Protein AF-A0A7C2C6G7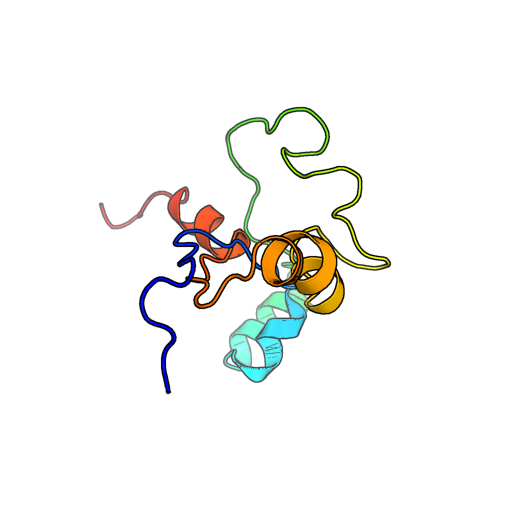-F1 (afdb_monomer)

Radius of gyration: 16.6 Å; Cα contacts (8 Å, |Δi|>4): 102; chains: 1; bounding box: 38×32×44 Å

Solvent-accessible surface area (backbone atoms only — not comparable to full-atom values): 6604 Å² total; per-residue (Å²): 132,84,71,92,83,59,40,68,43,78,76,37,53,43,36,72,65,47,63,68,77,46,46,92,79,46,62,65,70,58,48,52,48,31,68,76,71,62,61,64,70,80,72,77,74,94,61,88,57,59,76,71,68,71,49,65,84,87,46,49,49,94,91,46,42,56,42,37,44,70,69,59,43,34,69,73,51,36,61,81,62,54,48,71,40,72,37,77,49,44,55,72,61,58,50,60,73,72,53,79,57,88,89,109

Nearest PDB structures (foldseek):
  8fum-assembly1_H  TM=8.113E-01  e=2.656E-05  Rhodococcus wratislaviensis NBRC 100605
  8sm9-assembly2_H  TM=8.532E-01  e=1.340E-04  Cytobacillus firmus DS1
  8sm8-assembly2_J  TM=8.246E-01  e=6.761E-04  Afipia carboxidovorans OM5
  8sma-assembly2_J  TM=7.949E-01  e=1.625E-03  Litorilinea aerophila
  6m1w-assembly1_A  TM=7.920E-01  e=2.128E-03  Rhodococcus wratislaviensis

pLDDT: mean 85.74, std 11.92, range [56.0, 97.88]

Secondary structure (DSSP, 8-state):
---TT-EEEEEE----S-GGGGGGGS-HHHHHHHHHHT--SSPPPSSPP-GGGGS-GGG--TTS-TT--HHHHIIIIITTTTEEEEEE--HHHHGGGGS--TT-

Mean predicted aligned error: 6.37 Å

Foldseek 3Di:
DDDVDAAAAAEQAAEAQWPVVCVVVDDPVVVVVCVVVVVTAQDDDPDDQPPPSVDDPVQQDDSGGRRNDPVSCCVPPCPVRVHPHYNYDHPRVVSVVPPPPPVD

Sequence (104 aa):
MLKAGGLVDCDVHPNIKSIKDLYPYLPRRWVDYIEETGFSQIPQNPYPKGANRGVRLDAVPEGGVAGSDLGLMRAQLLDPYDVEFAILNPEHGYRLNFLPNADF

Structure (mmCIF, N/CA/C/O backbone):
data_AF-A0A7C2C6G7-F1
#
_entry.id   AF-A0A7C2C6G7-F1
#
loop_
_atom_site.group_PDB
_atom_site.id
_atom_site.type_symbol
_atom_site.label_atom_id
_atom_site.label_alt_id
_atom_site.label_comp_id
_atom_site.label_asym_id
_atom_site.label_entity_id
_atom_site.label_seq_id
_atom_site.pdbx_PDB_ins_code
_atom_site.Cartn_x
_atom_site.Cartn_y
_atom_site.Cartn_z
_atom_site.occupancy
_atom_site.B_iso_or_equiv
_atom_site.auth_seq_id
_atom_site.auth_comp_id
_atom_site.auth_asym_id
_atom_site.auth_atom_id
_atom_site.pdbx_PDB_model_num
ATOM 1 N N . MET A 1 1 ? -20.588 -14.718 12.549 1.00 57.88 1 MET A N 1
ATOM 2 C CA . MET A 1 1 ? -21.766 -13.826 12.609 1.00 57.88 1 MET A CA 1
ATOM 3 C C . MET A 1 1 ? -21.244 -12.405 12.543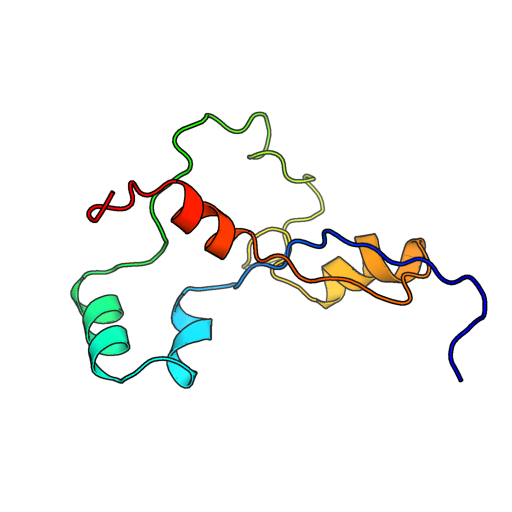 1.00 57.88 1 MET A C 1
ATOM 5 O O . MET A 1 1 ? -20.274 -12.134 13.235 1.00 57.88 1 MET A O 1
ATOM 9 N N . LEU A 1 2 ? -21.826 -11.564 11.689 1.00 59.44 2 LEU A N 1
ATOM 10 C CA . LEU A 1 2 ? -21.503 -10.134 11.614 1.00 59.44 2 LEU A CA 1
ATOM 11 C C . LEU A 1 2 ? -21.893 -9.461 12.934 1.00 59.44 2 LEU A C 1
ATOM 13 O O . LEU A 1 2 ? -22.944 -9.804 13.492 1.00 59.44 2 LEU A O 1
ATOM 17 N N . LYS A 1 3 ? -21.069 -8.542 13.447 1.00 63.97 3 LYS A N 1
ATOM 18 C CA . LYS A 1 3 ? -21.467 -7.716 14.596 1.00 63.97 3 LYS A CA 1
ATOM 19 C C . LYS A 1 3 ? -22.501 -6.707 14.090 1.00 63.97 3 LYS A C 1
ATOM 21 O O . LYS A 1 3 ? -22.315 -6.065 13.063 1.00 63.97 3 LYS A O 1
ATOM 26 N N . ALA A 1 4 ? -23.608 -6.536 14.807 1.00 64.62 4 ALA A N 1
ATOM 27 C CA . ALA A 1 4 ? -24.486 -5.405 14.532 1.00 64.62 4 ALA A CA 1
ATOM 28 C C . ALA A 1 4 ? -23.763 -4.113 14.965 1.00 64.62 4 ALA A C 1
ATOM 30 O O . ALA A 1 4 ? -23.594 -3.893 16.163 1.00 64.62 4 ALA A O 1
ATOM 31 N N . GLY A 1 5 ? -23.329 -3.291 14.000 1.00 71.31 5 GLY A N 1
ATOM 32 C CA . GLY A 1 5 ? -22.751 -1.961 14.242 1.00 71.31 5 GLY A CA 1
ATOM 33 C C . GLY A 1 5 ? -21.219 -1.846 14.239 1.00 71.31 5 GLY A C 1
ATOM 34 O O . GLY A 1 5 ? -20.714 -0.929 14.883 1.00 71.31 5 GLY A O 1
ATOM 35 N N . GLY A 1 6 ? -20.471 -2.732 13.568 1.00 83.62 6 GLY A N 1
ATOM 36 C CA . GLY A 1 6 ? -19.020 -2.551 13.405 1.00 83.62 6 GLY A CA 1
ATOM 37 C C . GLY A 1 6 ? -18.639 -1.462 12.396 1.00 83.62 6 GLY A C 1
ATOM 38 O O . GLY A 1 6 ? -19.434 -1.069 11.537 1.00 83.62 6 GLY A O 1
ATOM 39 N N . LEU A 1 7 ? -17.413 -0.943 12.530 1.00 94.12 7 LEU A N 1
ATOM 40 C CA . LEU A 1 7 ? -16.894 0.137 11.692 1.00 94.12 7 LEU A CA 1
ATOM 41 C C . LEU A 1 7 ? -16.584 -0.377 10.280 1.00 94.12 7 LEU A C 1
ATOM 43 O O . LEU A 1 7 ? -15.850 -1.350 10.105 1.00 94.12 7 LEU A O 1
ATOM 47 N N . VAL A 1 8 ? -17.115 0.324 9.278 1.00 96.06 8 VAL A N 1
ATOM 48 C CA . VAL A 1 8 ? -16.753 0.145 7.870 1.00 96.06 8 VAL A CA 1
ATOM 49 C C . VAL A 1 8 ? -15.898 1.332 7.447 1.00 96.06 8 VAL A C 1
ATOM 51 O O . VAL A 1 8 ? -16.404 2.450 7.353 1.00 96.06 8 VAL A O 1
ATOM 54 N N . ASP A 1 9 ? -14.619 1.089 7.184 1.00 96.62 9 ASP A N 1
ATOM 55 C CA . ASP A 1 9 ? -13.741 2.058 6.540 1.00 96.62 9 ASP A CA 1
ATOM 56 C C . ASP A 1 9 ? -13.890 1.920 5.019 1.00 96.62 9 ASP A C 1
ATOM 58 O O . ASP A 1 9 ? -13.559 0.890 4.425 1.00 96.62 9 ASP A O 1
ATOM 62 N N . CYS A 1 10 ? -14.465 2.940 4.386 1.00 96.44 10 CYS A N 1
ATOM 63 C CA . CYS A 1 10 ? -14.751 2.928 2.957 1.00 96.44 10 CYS A CA 1
ATOM 64 C C . CYS A 1 10 ? -13.565 3.359 2.083 1.00 96.44 10 CYS A C 1
ATOM 66 O O . CYS A 1 10 ? -13.697 3.321 0.857 1.00 96.44 10 CYS A O 1
ATOM 68 N N . ASP A 1 11 ? -12.438 3.765 2.680 1.00 94.06 11 ASP A N 1
ATOM 69 C CA . ASP A 1 11 ? -11.313 4.319 1.933 1.00 94.06 11 ASP A CA 1
ATOM 70 C C . ASP A 1 11 ? -9.945 3.972 2.537 1.00 94.06 11 ASP A C 1
ATOM 72 O O . ASP A 1 11 ? -9.201 4.822 3.028 1.00 94.06 11 ASP A O 1
ATOM 76 N N . VAL A 1 12 ? -9.581 2.692 2.455 1.00 94.75 12 VAL A N 1
ATOM 77 C CA . VAL A 1 12 ? -8.268 2.208 2.890 1.00 94.75 12 VAL A CA 1
ATOM 78 C C . VAL A 1 12 ? -7.329 2.104 1.697 1.00 94.75 12 VAL A C 1
ATOM 80 O O . VAL A 1 12 ? -7.634 1.427 0.719 1.00 94.75 12 VAL A O 1
ATOM 83 N N . HIS A 1 13 ? -6.147 2.715 1.799 1.00 92.00 13 HIS A N 1
ATOM 84 C CA . HIS A 1 13 ? -5.169 2.802 0.707 1.00 92.00 13 HIS A CA 1
ATOM 85 C C . HIS A 1 13 ? -3.988 1.835 0.895 1.00 92.00 13 HIS A C 1
ATOM 87 O O . HIS A 1 13 ? -2.956 2.227 1.453 1.00 92.00 13 HIS A O 1
ATOM 93 N N . PRO A 1 14 ? -4.078 0.569 0.441 1.00 92.31 14 PRO A N 1
ATOM 94 C CA . PRO A 1 14 ? -2.919 -0.310 0.385 1.00 92.31 14 PRO A CA 1
ATOM 95 C C . PRO A 1 14 ? -1.995 0.071 -0.776 1.00 92.31 14 PRO A C 1
ATOM 97 O O . PRO A 1 14 ? -2.433 0.531 -1.834 1.00 92.31 14 PRO A O 1
ATOM 100 N N . ASN A 1 15 ? -0.703 -0.194 -0.601 1.00 89.94 15 ASN A N 1
ATOM 101 C CA . ASN A 1 15 ? 0.306 -0.062 -1.647 1.00 89.94 15 ASN A CA 1
ATOM 102 C C . ASN A 1 15 ? 1.014 -1.397 -1.890 1.00 89.94 15 ASN A C 1
ATOM 104 O O . ASN A 1 15 ? 1.126 -2.231 -0.996 1.00 89.94 15 ASN A O 1
ATOM 108 N N . ILE A 1 16 ? 1.518 -1.597 -3.105 1.00 88.81 16 ILE A N 1
ATOM 109 C CA . ILE A 1 16 ? 2.461 -2.685 -3.389 1.00 88.81 16 ILE A CA 1
ATOM 110 C C . ILE A 1 16 ? 3.854 -2.269 -2.908 1.00 88.81 16 ILE A C 1
ATOM 112 O O . ILE A 1 16 ? 4.189 -1.082 -2.926 1.00 88.81 16 ILE A O 1
ATOM 116 N N . LYS A 1 17 ? 4.677 -3.226 -2.472 1.00 87.88 17 LYS A N 1
ATOM 117 C CA . LYS A 1 17 ? 6.065 -2.944 -2.069 1.00 87.88 17 LYS A CA 1
ATOM 118 C C . LYS A 1 17 ? 6.919 -2.650 -3.301 1.00 87.88 17 LYS A C 1
ATOM 120 O O . LYS A 1 17 ? 7.806 -1.801 -3.257 1.00 87.88 17 LYS A O 1
ATOM 125 N N . SER A 1 18 ? 6.632 -3.334 -4.407 1.00 88.19 18 SER A N 1
ATOM 126 C CA . SER A 1 18 ? 7.322 -3.177 -5.685 1.00 88.19 18 SER A CA 1
ATOM 127 C C . SER A 1 18 ? 6.396 -3.485 -6.858 1.00 88.19 18 SER A C 1
ATOM 129 O O . SER A 1 18 ? 5.501 -4.316 -6.741 1.00 88.19 18 SER A O 1
ATOM 131 N N . ILE A 1 19 ? 6.667 -2.907 -8.036 1.00 88.06 19 ILE A N 1
ATOM 132 C CA . ILE A 1 19 ? 5.985 -3.293 -9.285 1.00 88.06 19 ILE A CA 1
ATOM 133 C C . ILE A 1 19 ? 6.113 -4.801 -9.570 1.00 88.06 19 ILE A C 1
ATOM 135 O O . ILE A 1 19 ? 5.243 -5.395 -10.203 1.00 88.06 19 ILE A O 1
ATOM 139 N N . LYS A 1 20 ? 7.173 -5.437 -9.051 1.00 90.88 20 LYS A N 1
ATOM 140 C CA . LYS A 1 20 ? 7.415 -6.879 -9.174 1.00 90.88 20 LYS A CA 1
ATOM 141 C C . LYS A 1 20 ? 6.381 -7.736 -8.446 1.00 90.88 20 LYS A C 1
ATOM 143 O O . LYS A 1 20 ? 6.162 -8.871 -8.856 1.00 90.88 20 LYS A O 1
ATOM 148 N N . ASP A 1 21 ? 5.690 -7.190 -7.443 1.00 90.56 21 ASP A N 1
ATOM 149 C CA . ASP A 1 21 ? 4.597 -7.887 -6.751 1.00 90.56 21 ASP A CA 1
ATOM 150 C C . ASP A 1 21 ? 3.439 -8.216 -7.711 1.00 90.56 21 ASP A C 1
ATOM 152 O O . ASP A 1 21 ? 2.642 -9.116 -7.449 1.00 90.56 21 ASP A O 1
ATOM 156 N N . LEU A 1 22 ? 3.362 -7.519 -8.853 1.00 91.06 22 LEU A N 1
ATOM 157 C CA . LEU A 1 22 ? 2.362 -7.756 -9.890 1.00 91.06 22 LEU A CA 1
ATOM 158 C C . LEU A 1 22 ? 2.770 -8.830 -10.907 1.00 91.06 22 LEU A C 1
ATOM 160 O O . LEU A 1 22 ? 1.909 -9.289 -11.653 1.00 91.06 22 LEU A O 1
ATOM 164 N N . TYR A 1 23 ? 4.037 -9.259 -10.955 1.00 95.19 23 TYR A N 1
ATOM 165 C CA . TYR A 1 23 ? 4.526 -10.206 -11.972 1.00 95.19 23 TYR A CA 1
ATOM 166 C C . TYR A 1 23 ? 3.693 -11.492 -12.086 1.00 95.19 23 TYR A C 1
ATOM 168 O O . TYR A 1 23 ? 3.403 -11.883 -13.216 1.00 95.19 23 TYR A O 1
ATOM 176 N N . PRO A 1 24 ? 3.241 -12.129 -10.985 1.00 97.19 24 PRO A N 1
ATOM 177 C CA . PRO A 1 24 ? 2.412 -13.334 -11.076 1.00 97.19 24 PRO A CA 1
ATOM 178 C C . PRO A 1 24 ? 1.054 -13.120 -11.760 1.00 97.19 24 PRO A C 1
ATOM 180 O O . PRO A 1 24 ? 0.427 -14.085 -12.188 1.00 97.19 24 PRO A O 1
ATOM 183 N N . TYR A 1 25 ? 0.594 -11.870 -11.854 1.00 95.50 25 TYR A N 1
ATOM 184 C CA . TYR A 1 25 ? -0.715 -11.491 -12.392 1.00 95.50 25 TYR A CA 1
ATOM 185 C C . TYR A 1 25 ? -0.625 -10.829 -13.772 1.00 95.50 25 TYR A C 1
ATOM 187 O O . TYR A 1 25 ? -1.652 -10.491 -14.363 1.00 95.50 25 TYR A O 1
ATOM 195 N N . LEU A 1 26 ? 0.587 -10.625 -14.293 1.00 94.31 26 LEU A N 1
ATOM 196 C CA . LEU A 1 26 ? 0.815 -9.969 -15.573 1.00 94.31 26 LEU A CA 1
ATOM 197 C C . LEU A 1 26 ? 1.142 -10.992 -16.670 1.00 94.31 26 LEU A C 1
ATOM 199 O O . LEU A 1 26 ? 1.949 -11.899 -16.462 1.00 94.31 26 LEU A O 1
ATOM 203 N N . PRO A 1 27 ? 0.587 -10.824 -17.885 1.00 97.88 27 PRO A N 1
ATOM 204 C CA . PRO A 1 27 ? 1.091 -11.509 -19.067 1.00 97.88 27 PRO A CA 1
ATOM 205 C C . PRO A 1 27 ? 2.599 -11.303 -19.233 1.00 97.88 27 PRO A C 1
ATOM 207 O O . PRO A 1 27 ? 3.104 -10.198 -19.028 1.00 97.88 27 PRO A O 1
ATOM 210 N N . ARG A 1 28 ? 3.302 -12.345 -19.692 1.00 97.69 28 ARG A N 1
ATOM 211 C CA . ARG A 1 28 ? 4.769 -12.352 -19.794 1.00 97.69 28 ARG A CA 1
ATOM 212 C C . ARG A 1 28 ? 5.343 -11.130 -20.519 1.00 97.69 28 ARG A C 1
ATOM 214 O O . ARG A 1 28 ? 6.270 -10.520 -20.007 1.00 97.69 28 ARG A O 1
ATOM 221 N N . ARG A 1 29 ? 4.714 -10.704 -21.623 1.00 97.69 29 ARG A N 1
ATOM 222 C CA . ARG A 1 29 ? 5.131 -9.512 -22.388 1.00 97.69 29 ARG A CA 1
ATOM 223 C C . ARG A 1 29 ? 5.280 -8.256 -21.517 1.00 97.69 29 ARG A C 1
ATOM 225 O O . ARG A 1 29 ? 6.119 -7.412 -21.798 1.00 97.69 29 ARG A O 1
ATOM 232 N N . TRP A 1 30 ? 4.416 -8.088 -20.514 1.00 95.50 30 TRP A N 1
ATOM 233 C CA . TRP A 1 30 ? 4.429 -6.908 -19.651 1.00 95.50 30 TRP A CA 1
ATOM 234 C C . TRP A 1 30 ? 5.501 -7.009 -18.575 1.00 95.50 30 TRP A C 1
ATOM 236 O O . TRP A 1 30 ? 6.074 -5.990 -18.207 1.00 95.50 30 TRP A O 1
ATOM 246 N N . VAL A 1 31 ? 5.800 -8.224 -18.111 1.00 96.38 31 VAL A N 1
ATOM 247 C CA . VAL A 1 31 ? 6.963 -8.475 -17.254 1.00 96.38 31 VAL A CA 1
ATOM 248 C C . VAL A 1 31 ? 8.244 -8.128 -18.011 1.00 96.38 31 VAL A C 1
ATOM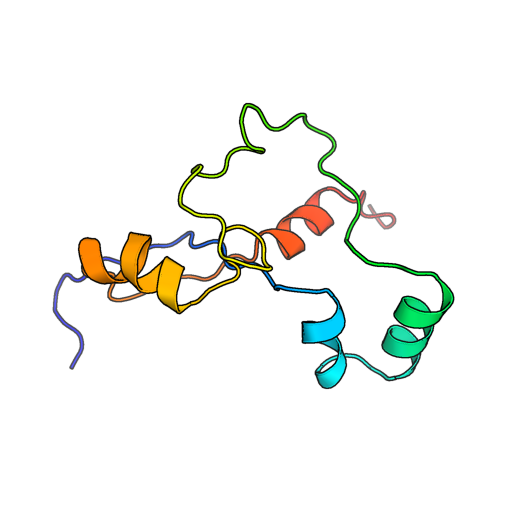 250 O O . VAL A 1 31 ? 9.019 -7.320 -17.512 1.00 96.38 31 VAL A O 1
ATOM 253 N N . ASP A 1 32 ? 8.408 -8.638 -19.237 1.00 97.38 32 ASP A N 1
ATOM 254 C CA . ASP A 1 32 ? 9.584 -8.350 -20.071 1.00 97.38 32 ASP A CA 1
ATOM 255 C C . ASP A 1 32 ? 9.712 -6.835 -20.332 1.00 97.38 32 ASP A C 1
ATOM 257 O O . ASP A 1 32 ? 10.768 -6.254 -20.103 1.00 97.38 32 ASP A O 1
ATOM 261 N N . TYR A 1 33 ? 8.611 -6.151 -20.676 1.00 95.38 33 TYR A N 1
ATOM 262 C CA . TYR A 1 33 ? 8.594 -4.689 -20.822 1.00 95.38 33 TYR A CA 1
ATOM 263 C C . TYR A 1 33 ? 9.076 -3.962 -19.558 1.00 95.38 33 TYR A C 1
ATOM 265 O O . TYR A 1 33 ? 9.874 -3.027 -19.644 1.00 95.38 33 TYR A O 1
ATOM 273 N N . ILE A 1 34 ? 8.596 -4.363 -18.377 1.00 94.00 34 ILE A N 1
ATOM 274 C CA . ILE A 1 34 ? 9.012 -3.766 -17.102 1.00 94.00 34 ILE A CA 1
ATOM 275 C C . ILE A 1 34 ? 10.518 -3.952 -16.875 1.00 94.00 34 ILE A C 1
ATOM 277 O O . ILE A 1 34 ? 11.192 -3.006 -16.464 1.00 94.00 34 ILE A O 1
ATOM 281 N N . GLU A 1 35 ? 11.042 -5.151 -17.134 1.00 95.38 35 GLU A N 1
ATOM 282 C CA . GLU A 1 35 ? 12.458 -5.479 -16.938 1.00 95.38 35 GLU A CA 1
ATOM 283 C C . GLU A 1 35 ? 13.369 -4.744 -17.930 1.00 95.38 35 GLU A C 1
ATOM 285 O O . GLU A 1 35 ? 14.388 -4.187 -17.523 1.00 95.38 35 GLU A O 1
ATOM 290 N N . GLU A 1 36 ? 12.986 -4.684 -19.205 1.00 96.69 36 GLU A N 1
ATOM 291 C CA . GLU A 1 36 ? 13.781 -4.076 -20.278 1.00 96.69 36 GLU A CA 1
ATOM 292 C C . GLU A 1 36 ? 13.780 -2.545 -20.228 1.00 96.69 36 GLU A C 1
ATOM 294 O O . GLU A 1 36 ? 14.802 -1.908 -20.484 1.00 96.69 36 GLU A O 1
ATOM 299 N N . THR A 1 37 ? 12.639 -1.934 -19.893 1.00 93.94 37 THR A N 1
ATOM 300 C CA . THR A 1 37 ? 12.505 -0.466 -19.866 1.00 93.94 37 THR A CA 1
ATOM 301 C C . THR A 1 37 ? 12.885 0.154 -18.525 1.00 93.94 37 THR A C 1
ATOM 303 O O . THR A 1 37 ? 13.055 1.370 -18.435 1.00 93.94 37 THR A O 1
ATOM 306 N N . GLY A 1 38 ? 12.985 -0.654 -17.464 1.00 88.12 38 GLY A N 1
ATOM 307 C CA . GLY A 1 38 ? 13.151 -0.162 -16.097 1.00 88.12 38 GLY A CA 1
ATOM 308 C C . GLY A 1 38 ? 11.904 0.535 -15.539 1.00 88.12 38 GLY A C 1
ATOM 309 O O . GLY A 1 38 ? 12.006 1.299 -14.573 1.00 88.12 38 GLY A O 1
ATOM 310 N N . PHE A 1 39 ? 10.724 0.301 -16.128 1.00 86.19 39 PHE A N 1
ATOM 311 C CA . PHE A 1 39 ? 9.461 0.855 -15.642 1.00 86.19 39 PHE A CA 1
ATOM 312 C C . PHE A 1 39 ? 9.185 0.388 -14.205 1.00 86.19 39 PHE A C 1
ATOM 314 O O . PHE A 1 39 ? 8.798 -0.748 -13.962 1.00 86.19 39 PHE A O 1
ATOM 321 N N . SER A 1 40 ? 9.374 1.269 -13.226 1.00 78.75 40 SER A N 1
ATOM 322 C CA . SER A 1 40 ? 9.295 0.908 -11.802 1.00 78.75 40 SER A CA 1
ATOM 323 C C . SER A 1 40 ? 8.069 1.465 -11.081 1.00 78.75 40 SER A C 1
ATOM 325 O O . SER A 1 40 ? 7.740 1.009 -9.987 1.00 78.75 40 SER A O 1
ATOM 327 N N . GLN A 1 41 ? 7.378 2.439 -11.674 1.00 74.38 41 GLN A N 1
ATOM 328 C CA . GLN A 1 41 ? 6.181 3.048 -11.1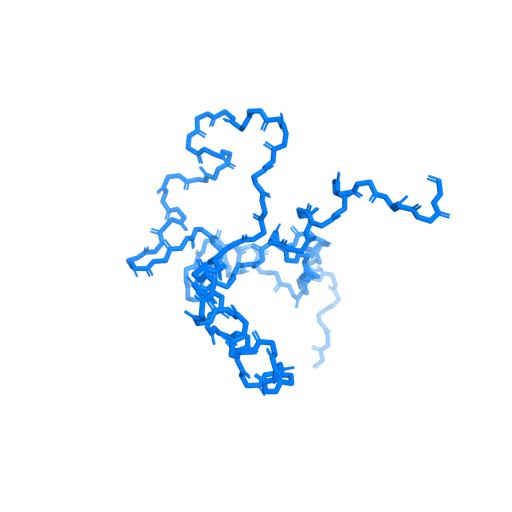00 1.00 74.38 41 GLN A CA 1
ATOM 329 C C . GLN A 1 41 ? 5.352 3.776 -12.159 1.00 74.38 41 GLN A C 1
ATOM 331 O O . GLN A 1 41 ? 5.889 4.312 -13.128 1.00 74.38 41 GLN A O 1
ATOM 336 N N . ILE A 1 42 ? 4.046 3.882 -11.907 1.00 69.50 42 ILE A N 1
ATOM 337 C CA . ILE A 1 42 ? 3.165 4.801 -12.635 1.00 69.50 42 ILE A CA 1
ATOM 338 C C . ILE A 1 42 ? 3.647 6.249 -12.376 1.00 69.50 42 ILE A C 1
ATOM 340 O O . ILE A 1 42 ? 3.963 6.566 -11.216 1.00 69.50 42 ILE A O 1
ATOM 344 N N . PRO A 1 43 ? 3.732 7.111 -13.415 1.00 65.69 43 PRO A N 1
ATOM 345 C CA . PRO A 1 43 ? 4.237 8.481 -13.311 1.00 65.69 43 PRO A CA 1
ATOM 346 C C . PRO A 1 43 ? 3.617 9.303 -12.169 1.00 65.69 43 PRO A C 1
ATOM 348 O O . PRO A 1 43 ? 2.502 9.050 -11.715 1.00 65.69 43 PRO A O 1
ATOM 351 N N . GLN A 1 44 ? 4.397 10.262 -11.661 1.00 65.62 44 GLN A N 1
ATOM 352 C CA . GLN A 1 44 ? 4.110 11.000 -10.426 1.00 65.62 44 GLN A CA 1
ATOM 353 C C . GLN A 1 44 ? 2.863 11.892 -10.521 1.00 65.62 44 GLN A C 1
ATOM 355 O O . GLN A 1 44 ? 2.511 12.39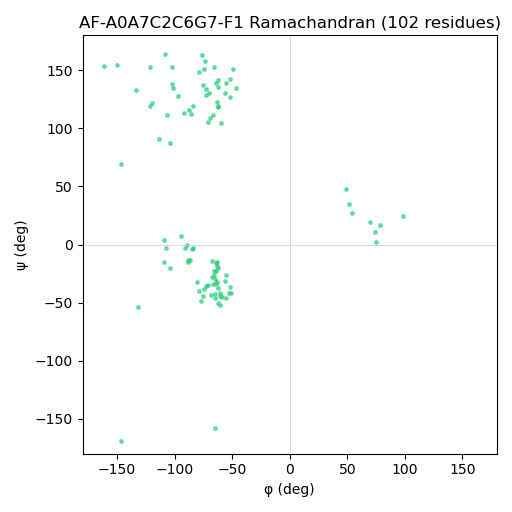0 -11.586 1.00 65.62 44 GLN A O 1
ATOM 360 N N . ASN A 1 45 ? 2.249 12.119 -9.355 1.00 66.69 45 ASN A N 1
ATOM 361 C CA . ASN A 1 45 ? 1.132 13.040 -9.153 1.00 66.69 45 ASN A CA 1
ATOM 362 C C . ASN A 1 45 ? 1.476 14.435 -9.721 1.00 66.69 45 ASN A C 1
ATOM 364 O O . ASN A 1 45 ? 2.507 14.985 -9.321 1.00 66.69 45 ASN A O 1
ATOM 368 N N . PRO A 1 46 ? 0.640 15.024 -10.601 1.00 70.19 46 PRO A N 1
ATOM 369 C CA . PRO A 1 46 ? 0.870 16.373 -11.123 1.00 70.19 46 PRO A CA 1
ATOM 370 C C . PRO A 1 46 ? 0.802 17.452 -10.032 1.00 70.19 46 PRO A C 1
ATOM 372 O O . PRO A 1 46 ? 1.283 18.565 -10.240 1.00 70.19 46 PRO A O 1
ATOM 375 N N . TYR A 1 47 ? 0.240 17.130 -8.863 1.00 73.06 47 TYR A N 1
ATOM 376 C CA . TYR A 1 47 ? 0.144 18.040 -7.731 1.00 73.06 47 TYR A CA 1
ATOM 377 C C . TYR A 1 47 ? 1.213 17.750 -6.670 1.00 73.06 47 TYR A C 1
ATOM 379 O O . TYR A 1 47 ? 1.396 16.591 -6.270 1.00 73.06 47 TYR A O 1
ATOM 387 N N . PRO A 1 48 ? 1.894 18.787 -6.149 1.00 73.00 48 PRO A N 1
ATOM 388 C CA . PRO A 1 48 ? 2.827 18.615 -5.050 1.00 73.00 48 PRO A CA 1
ATOM 389 C C . PRO A 1 48 ? 2.073 18.101 -3.821 1.00 73.00 48 PRO A C 1
ATOM 391 O O . PRO A 1 48 ? 1.189 18.770 -3.287 1.00 73.00 48 PRO A O 1
ATOM 394 N N . LYS A 1 49 ? 2.431 16.903 -3.350 1.00 73.69 49 LYS A N 1
ATOM 395 C CA . LYS A 1 49 ? 2.026 16.460 -2.013 1.00 73.69 49 LYS A CA 1
ATOM 396 C C . LYS A 1 49 ? 2.897 17.203 -0.992 1.00 73.69 49 LYS A C 1
ATOM 398 O O . LYS A 1 49 ? 4.097 17.354 -1.214 1.00 73.69 49 LYS A O 1
ATOM 403 N N . GLY A 1 50 ? 2.287 17.678 0.096 1.00 75.00 50 GLY A N 1
ATOM 404 C CA . GLY A 1 50 ? 2.971 18.400 1.175 1.00 75.00 50 GLY A CA 1
ATOM 405 C C . GLY A 1 50 ? 3.984 17.540 1.946 1.00 75.00 50 GLY A C 1
ATOM 406 O O . GLY A 1 50 ? 4.475 16.524 1.447 1.00 75.00 50 GLY A O 1
ATOM 407 N N . ALA A 1 51 ? 4.301 17.941 3.181 1.00 78.12 51 ALA A N 1
ATOM 408 C CA . ALA A 1 51 ? 5.274 17.246 4.026 1.00 78.12 51 ALA A CA 1
ATOM 409 C C . ALA A 1 51 ? 5.058 15.718 4.033 1.00 78.12 51 ALA A C 1
ATOM 411 O O . ALA A 1 51 ? 3.930 15.230 4.106 1.00 78.12 51 ALA A O 1
ATOM 412 N N . ASN A 1 52 ? 6.159 14.975 3.896 1.00 75.88 52 ASN A N 1
ATOM 413 C CA . ASN A 1 52 ? 6.182 13.514 3.819 1.00 75.88 52 ASN A CA 1
ATOM 414 C C . ASN A 1 52 ? 5.230 12.904 2.769 1.00 75.88 52 ASN A C 1
ATOM 416 O O . ASN A 1 52 ? 4.632 11.861 2.998 1.00 75.88 52 ASN A O 1
ATOM 420 N N . ARG A 1 53 ? 5.034 13.563 1.616 1.00 77.56 53 ARG A N 1
ATOM 421 C CA . ARG A 1 53 ? 4.133 13.093 0.544 1.00 77.56 53 ARG A CA 1
ATOM 422 C C . ARG A 1 53 ? 2.698 12.817 1.028 1.00 77.56 53 ARG A C 1
ATOM 424 O O . ARG A 1 53 ? 2.000 12.005 0.426 1.00 77.56 53 ARG A O 1
ATOM 431 N N . GLY A 1 54 ? 2.259 13.500 2.086 1.00 82.50 54 GLY A N 1
ATOM 432 C CA . GLY A 1 54 ? 0.928 13.327 2.670 1.00 82.50 54 GLY A CA 1
ATOM 433 C C . GLY A 1 54 ? 0.735 12.035 3.468 1.00 82.50 54 GLY A C 1
ATOM 434 O O . GLY A 1 54 ? -0.401 11.729 3.813 1.00 82.50 54 GLY A O 1
ATOM 435 N N . VAL A 1 55 ? 1.799 11.279 3.767 1.00 88.31 55 VAL A N 1
ATOM 436 C CA . VAL A 1 55 ? 1.711 10.080 4.616 1.00 88.31 55 VAL A CA 1
ATOM 437 C C . VAL A 1 55 ? 2.215 10.364 6.031 1.00 88.31 55 VAL A C 1
ATOM 439 O O . VAL A 1 55 ? 3.053 11.243 6.251 1.00 88.31 55 VAL A O 1
ATOM 442 N N . ARG A 1 56 ? 1.712 9.614 7.016 1.00 90.62 56 ARG A N 1
ATOM 443 C CA . ARG A 1 56 ? 2.221 9.664 8.394 1.00 90.62 56 ARG A CA 1
ATOM 444 C C . ARG A 1 56 ? 3.691 9.223 8.440 1.00 90.62 56 ARG A C 1
ATOM 446 O O . ARG A 1 56 ? 4.078 8.296 7.732 1.00 90.62 56 ARG A O 1
ATOM 453 N N . LEU A 1 57 ? 4.509 9.881 9.268 1.00 91.38 57 LEU A N 1
ATOM 454 C CA . LEU A 1 57 ? 5.948 9.584 9.395 1.00 91.38 57 LEU A CA 1
ATOM 455 C C . LEU A 1 57 ? 6.216 8.158 9.893 1.00 91.38 57 LEU A C 1
ATOM 457 O O . LEU A 1 57 ? 7.151 7.512 9.433 1.00 91.38 57 LEU A O 1
ATOM 461 N N . ASP A 1 58 ? 5.380 7.669 10.806 1.00 94.44 58 ASP A N 1
ATOM 462 C CA . ASP A 1 58 ? 5.474 6.339 11.407 1.00 94.44 58 ASP A CA 1
ATOM 463 C C . ASP A 1 58 ? 4.819 5.239 10.560 1.00 94.44 58 ASP A C 1
ATOM 465 O O . ASP A 1 58 ? 4.870 4.070 10.931 1.00 94.44 58 ASP A O 1
ATOM 469 N N . ALA A 1 59 ? 4.201 5.587 9.429 1.00 93.88 59 ALA A N 1
ATOM 470 C CA . ALA A 1 59 ? 3.506 4.631 8.571 1.00 93.88 59 ALA A CA 1
ATOM 471 C C . ALA A 1 59 ? 4.407 3.993 7.503 1.00 93.88 59 ALA A C 1
ATOM 473 O O . ALA A 1 59 ? 3.922 3.190 6.711 1.00 93.88 59 ALA A O 1
ATOM 474 N N . VAL A 1 60 ? 5.696 4.346 7.444 1.00 92.88 60 VAL A N 1
ATOM 475 C CA . VAL A 1 60 ? 6.646 3.792 6.468 1.00 92.88 60 VAL A CA 1
ATOM 476 C C . VAL A 1 60 ? 7.346 2.561 7.069 1.00 92.88 60 VAL A C 1
ATOM 478 O O . VAL A 1 60 ? 8.102 2.719 8.027 1.00 92.88 60 VAL A O 1
ATOM 481 N N . PRO A 1 61 ? 7.118 1.343 6.539 1.00 93.62 61 PRO A N 1
ATOM 482 C CA . PRO A 1 61 ? 7.766 0.129 7.027 1.00 93.62 61 PRO A CA 1
ATOM 483 C C . PRO A 1 61 ? 9.225 0.032 6.559 1.00 93.62 61 PRO A C 1
ATOM 485 O O . PRO A 1 61 ? 9.631 0.662 5.579 1.00 93.62 61 PRO A O 1
ATOM 488 N N . GLU A 1 62 ? 10.007 -0.826 7.214 1.00 90.62 62 GLU A N 1
ATOM 489 C CA . GLU A 1 62 ? 11.356 -1.162 6.757 1.00 90.62 62 GLU A CA 1
ATOM 490 C C . GLU A 1 62 ? 11.295 -1.836 5.372 1.00 90.62 62 GLU A C 1
ATOM 492 O O . GLU A 1 62 ? 10.658 -2.874 5.191 1.00 90.62 62 GLU A O 1
ATOM 497 N N . GLY A 1 63 ? 11.927 -1.219 4.369 1.00 86.62 63 GLY A N 1
ATOM 498 C CA . GLY A 1 63 ? 12.003 -1.766 3.009 1.00 86.62 63 GLY A CA 1
ATOM 499 C C . GLY A 1 63 ? 10.746 -1.591 2.145 1.00 86.62 63 GLY A C 1
ATOM 500 O O . GLY A 1 63 ? 10.623 -2.272 1.128 1.00 86.62 63 GLY A O 1
ATOM 501 N N . GLY A 1 64 ? 9.821 -0.697 2.509 1.00 89.50 64 GLY A N 1
ATOM 502 C CA . GLY A 1 64 ? 8.612 -0.439 1.723 1.00 89.50 64 GLY A CA 1
ATOM 503 C C . GLY A 1 64 ? 8.135 1.011 1.768 1.00 89.50 64 GLY A C 1
ATOM 504 O O . GL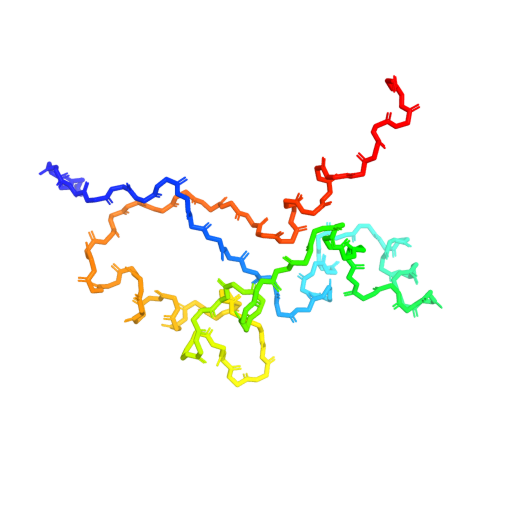Y A 1 64 ? 8.822 1.914 2.240 1.00 89.50 64 GLY A O 1
ATOM 505 N N . VAL A 1 65 ? 6.927 1.233 1.256 1.00 89.69 65 VAL A N 1
ATOM 506 C CA . VAL A 1 65 ? 6.221 2.523 1.313 1.00 89.69 65 VAL A CA 1
ATOM 507 C C . VAL A 1 65 ? 5.048 2.449 2.289 1.00 89.69 65 VAL A C 1
ATOM 509 O O . VAL A 1 65 ? 4.611 1.358 2.665 1.00 89.69 65 VAL A O 1
ATOM 512 N N . ALA A 1 66 ? 4.510 3.595 2.707 1.00 91.94 66 ALA A N 1
ATOM 513 C CA . ALA A 1 66 ? 3.331 3.600 3.569 1.00 91.94 66 ALA A CA 1
ATOM 514 C C . ALA A 1 66 ? 2.171 2.810 2.946 1.00 91.94 66 ALA A C 1
ATOM 516 O O . ALA A 1 66 ? 1.959 2.866 1.736 1.00 91.94 66 ALA A O 1
ATOM 517 N N . GLY A 1 67 ? 1.455 2.033 3.759 1.00 92.69 67 GLY A N 1
ATOM 518 C CA . GLY A 1 67 ? 0.372 1.159 3.292 1.00 92.69 67 GLY A CA 1
ATOM 519 C C . GLY A 1 67 ? 0.824 -0.121 2.574 1.00 92.69 67 GLY A C 1
ATOM 520 O O . GLY A 1 67 ? -0.032 -0.882 2.135 1.00 92.69 67 GLY A O 1
ATOM 521 N N . SER A 1 68 ? 2.133 -0.387 2.455 1.00 93.69 68 SER A N 1
ATOM 522 C CA . SER A 1 68 ? 2.649 -1.614 1.815 1.00 93.69 68 SER A CA 1
ATOM 523 C C . SER A 1 68 ? 2.886 -2.795 2.757 1.00 93.69 68 SER A C 1
ATOM 525 O O . SER A 1 68 ? 3.253 -3.881 2.309 1.00 93.69 68 SER A O 1
ATOM 527 N N . ASP A 1 69 ? 2.667 -2.613 4.060 1.00 94.88 69 ASP A N 1
ATOM 528 C CA . ASP A 1 69 ? 2.807 -3.669 5.057 1.00 94.88 69 ASP A CA 1
ATOM 529 C C . ASP A 1 69 ? 1.497 -3.904 5.817 1.00 94.88 69 ASP A C 1
ATOM 531 O O . ASP A 1 69 ? 0.973 -3.008 6.482 1.00 94.88 69 ASP A O 1
ATOM 535 N N . LEU A 1 70 ? 0.966 -5.126 5.716 1.00 94.62 70 LEU A N 1
ATOM 536 C CA . LEU A 1 70 ? -0.293 -5.507 6.358 1.00 94.62 70 LEU A CA 1
ATOM 537 C C . LEU A 1 70 ? -0.187 -5.515 7.887 1.00 94.62 70 LEU A C 1
ATOM 539 O O . LEU A 1 70 ? -1.165 -5.207 8.563 1.00 94.62 70 LEU A O 1
ATOM 543 N N . GLY A 1 71 ? 0.975 -5.873 8.439 1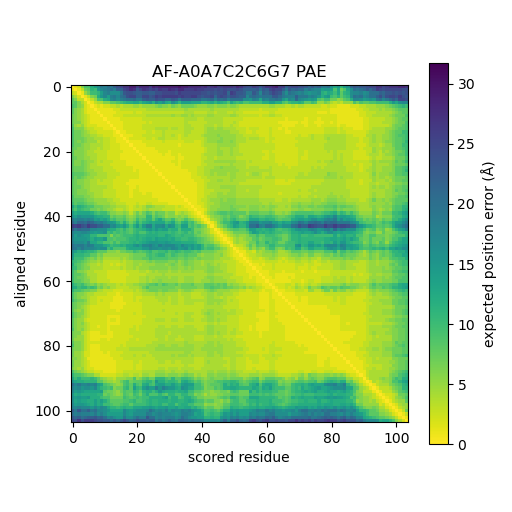.00 96.12 71 GLY A N 1
ATOM 544 C CA . GLY A 1 71 ? 1.192 -5.869 9.884 1.00 96.12 71 GLY A CA 1
ATOM 545 C C . GLY A 1 71 ? 1.111 -4.452 10.440 1.00 96.12 71 GLY A C 1
ATOM 546 O O . GLY A 1 71 ? 0.387 -4.205 11.402 1.00 96.12 71 GLY A O 1
ATOM 547 N N . LEU A 1 72 ? 1.775 -3.507 9.773 1.00 96.75 72 LEU A N 1
ATOM 548 C CA . LEU A 1 72 ? 1.725 -2.097 10.147 1.00 96.75 72 LEU A CA 1
ATOM 549 C C . LEU A 1 72 ? 0.320 -1.504 9.969 1.00 96.75 72 LEU A C 1
ATOM 551 O O . LEU A 1 72 ? -0.163 -0.806 10.857 1.00 96.75 72 LEU A O 1
ATOM 555 N N . MET A 1 73 ? -0.369 -1.831 8.870 1.00 95.94 73 MET A N 1
ATOM 556 C CA . MET A 1 73 ? -1.754 -1.404 8.641 1.00 95.94 73 MET A CA 1
ATOM 557 C C . MET A 1 73 ? -2.705 -1.937 9.721 1.00 95.94 73 MET A C 1
ATOM 559 O O . MET A 1 73 ? -3.546 -1.190 10.214 1.00 95.94 73 MET A O 1
ATOM 563 N N . ARG A 1 74 ? -2.553 -3.196 10.145 1.00 96.94 74 ARG A N 1
ATOM 564 C CA . ARG A 1 74 ? -3.321 -3.741 11.273 1.00 96.94 74 ARG A CA 1
ATOM 565 C C . ARG A 1 74 ? -3.061 -2.963 12.555 1.00 96.94 74 ARG A C 1
ATOM 567 O O . ARG A 1 74 ? -4.001 -2.435 13.137 1.00 96.94 74 ARG A O 1
ATOM 574 N N . ALA A 1 75 ? -1.790 -2.793 12.911 1.00 97.75 75 ALA A N 1
ATOM 575 C CA . ALA A 1 75 ? -1.388 -2.128 14.146 1.00 97.75 75 ALA A CA 1
ATOM 576 C C . ALA A 1 75 ? -1.761 -0.634 14.204 1.00 97.75 75 ALA A C 1
ATOM 578 O O . ALA A 1 75 ? -1.968 -0.104 15.292 1.00 97.75 75 ALA A O 1
ATOM 579 N N . GLN A 1 76 ? -1.817 0.060 13.062 1.00 96.75 76 GLN A N 1
ATOM 580 C CA . GLN A 1 76 ? -2.041 1.511 13.008 1.00 96.75 76 GLN A CA 1
ATOM 581 C C . GLN A 1 76 ? -3.456 1.925 12.590 1.00 96.75 76 GLN A C 1
ATOM 583 O O . GLN A 1 76 ? -3.828 3.070 12.857 1.00 96.75 76 GLN A O 1
ATOM 588 N N . LEU A 1 77 ? -4.215 1.044 11.928 1.00 95.94 77 LEU A N 1
ATOM 589 C CA . LEU A 1 77 ? -5.532 1.351 11.359 1.00 95.94 77 LEU A CA 1
ATOM 590 C C . LEU A 1 77 ? -6.600 0.311 11.716 1.00 95.94 77 LEU A C 1
ATOM 592 O O . LEU A 1 77 ? -7.647 0.689 12.221 1.00 95.94 77 LEU A O 1
ATOM 596 N N . LEU A 1 78 ? -6.386 -0.981 11.459 1.00 96.06 78 LEU A N 1
ATOM 597 C CA . LEU A 1 78 ? -7.496 -1.942 11.572 1.00 96.06 78 LEU A CA 1
ATOM 598 C C . LEU A 1 78 ? -7.820 -2.294 13.031 1.00 96.06 78 LEU A C 1
ATOM 600 O O . LEU A 1 78 ? -8.977 -2.213 13.440 1.00 96.06 78 LEU A O 1
ATOM 604 N N . ASP A 1 79 ? -6.803 -2.628 13.827 1.00 96.69 79 ASP A N 1
ATOM 605 C CA . ASP A 1 79 ? -6.989 -3.109 15.199 1.00 96.69 79 ASP A CA 1
ATOM 606 C C . ASP A 1 79 ? -7.364 -1.981 16.184 1.00 96.69 79 ASP A C 1
ATOM 608 O O . ASP A 1 79 ? -8.294 -2.174 16.969 1.00 96.69 79 ASP A O 1
ATOM 612 N N . PRO A 1 80 ? -6.724 -0.786 16.166 1.00 96.12 80 PRO A N 1
ATOM 613 C CA . PRO A 1 80 ? -7.045 0.279 17.125 1.00 96.12 80 PRO A CA 1
ATOM 614 C C . PRO A 1 80 ? -8.470 0.827 17.003 1.00 96.12 80 PRO A C 1
ATOM 616 O O . PRO A 1 80 ? -8.986 1.402 17.960 1.00 96.12 80 PRO A O 1
ATOM 619 N N . TYR A 1 81 ? -9.083 0.673 15.828 1.00 94.94 81 TYR A N 1
ATOM 620 C CA . TYR A 1 81 ? -10.406 1.204 15.517 1.00 94.94 81 TYR A CA 1
ATOM 621 C C . TYR A 1 81 ? -11.483 0.108 15.393 1.00 94.94 81 TYR A C 1
ATOM 623 O O . TYR A 1 81 ? -12.624 0.441 15.081 1.00 94.94 81 TYR A O 1
ATOM 631 N N . ASP A 1 82 ? -11.149 -1.168 15.653 1.00 94.50 82 ASP A N 1
ATOM 632 C CA . ASP A 1 82 ? -12.044 -2.335 15.477 1.00 94.50 82 ASP A CA 1
ATOM 633 C C . ASP A 1 82 ? -12.732 -2.318 14.093 1.00 94.50 82 ASP A C 1
ATOM 635 O O . ASP A 1 82 ? -13.955 -2.447 13.982 1.00 94.50 82 ASP A O 1
ATOM 639 N N . VAL A 1 83 ? -11.947 -2.084 13.027 1.00 96.25 83 VAL A N 1
ATOM 640 C CA . VAL A 1 83 ? -12.453 -2.027 11.644 1.00 96.25 83 VAL A CA 1
ATOM 641 C C . VAL A 1 83 ? -12.950 -3.413 11.239 1.00 96.25 83 VAL A C 1
ATOM 643 O O . VAL A 1 83 ? -12.160 -4.340 11.056 1.00 96.25 83 VAL A O 1
ATOM 646 N N . GLU A 1 84 ? -14.265 -3.554 11.060 1.00 95.50 84 GLU A N 1
ATOM 647 C CA . GLU A 1 84 ? -14.886 -4.816 10.643 1.00 95.50 84 GLU A CA 1
ATOM 648 C C . GLU A 1 84 ? -14.728 -5.025 9.132 1.00 95.50 84 GLU A C 1
ATOM 650 O O . GLU A 1 84 ? -14.421 -6.129 8.679 1.00 95.50 84 GLU A O 1
ATOM 655 N N . PHE A 1 85 ? -14.887 -3.951 8.353 1.00 95.25 85 PHE A N 1
ATOM 656 C CA . PHE A 1 85 ? -14.731 -3.970 6.901 1.00 95.25 85 PHE A CA 1
ATOM 657 C C . PHE A 1 85 ? -13.884 -2.804 6.417 1.00 95.25 85 PHE A C 1
ATOM 659 O O . PHE A 1 85 ? -14.136 -1.660 6.777 1.00 95.25 85 PHE A O 1
ATOM 666 N N . ALA A 1 86 ? -12.928 -3.104 5.543 1.00 95.88 86 ALA A N 1
ATOM 667 C CA . ALA A 1 86 ? -12.113 -2.121 4.845 1.00 95.88 86 ALA A CA 1
ATOM 668 C C . ALA A 1 86 ? -12.323 -2.270 3.334 1.00 95.88 86 ALA A C 1
ATOM 670 O O . ALA A 1 86 ? -12.065 -3.338 2.771 1.00 95.88 86 ALA A O 1
ATOM 671 N N . ILE A 1 87 ? -12.774 -1.206 2.673 1.00 95.81 87 ILE A N 1
ATOM 672 C CA . ILE A 1 87 ? -12.788 -1.127 1.212 1.00 95.81 87 ILE A CA 1
ATOM 673 C C . ILE A 1 87 ? -11.405 -0.665 0.766 1.00 95.81 87 ILE A C 1
ATOM 675 O O . ILE A 1 87 ? -10.937 0.408 1.141 1.00 95.81 87 ILE A O 1
ATOM 679 N N . LEU A 1 88 ? -10.740 -1.509 -0.020 1.00 93.94 88 LEU A N 1
ATOM 680 C CA . LEU A 1 88 ? -9.383 -1.258 -0.480 1.00 93.94 88 LEU A CA 1
ATOM 681 C C . LEU A 1 88 ? -9.404 -0.434 -1.770 1.00 93.94 88 LEU A C 1
ATOM 683 O O . LEU A 1 88 ? -9.833 -0.929 -2.811 1.00 93.94 88 LEU A O 1
ATOM 687 N N . ASN A 1 89 ? -8.865 0.781 -1.701 1.00 90.38 89 ASN A N 1
ATOM 688 C CA . ASN A 1 89 ? -8.652 1.694 -2.819 1.00 90.38 89 ASN A CA 1
ATOM 689 C C . ASN A 1 89 ? -7.138 1.872 -3.036 1.00 90.38 89 ASN A C 1
ATOM 691 O O . ASN A 1 89 ? -6.520 2.722 -2.404 1.00 90.38 89 ASN A O 1
ATOM 695 N N . PRO A 1 90 ? -6.479 1.059 -3.883 1.00 84.38 90 PRO A N 1
ATOM 696 C CA . PRO A 1 90 ? -5.023 1.096 -4.006 1.00 84.38 90 PRO A CA 1
ATOM 697 C C . PRO A 1 90 ? -4.498 2.446 -4.525 1.00 84.38 90 PRO A C 1
ATOM 699 O O . PRO A 1 90 ? -4.804 2.858 -5.649 1.00 84.38 90 PRO A O 1
ATOM 702 N N . GLU A 1 91 ? -3.623 3.099 -3.756 1.00 77.31 91 GLU A N 1
ATOM 703 C CA . GLU A 1 91 ? -3.098 4.447 -4.056 1.00 77.31 91 GLU A CA 1
ATOM 704 C C . GLU A 1 91 ? -2.275 4.475 -5.360 1.00 77.31 91 GLU A C 1
ATOM 706 O O . GLU A 1 91 ? -2.308 5.454 -6.108 1.00 77.31 91 GLU A O 1
ATOM 711 N N . HIS A 1 92 ? -1.575 3.390 -5.712 1.00 72.44 92 HIS A N 1
ATOM 712 C CA . HIS A 1 92 ? -0.903 3.297 -7.016 1.00 72.44 92 HIS A CA 1
ATOM 713 C C . HIS A 1 92 ? -1.885 3.307 -8.198 1.00 72.44 92 HIS A C 1
ATOM 715 O O . HIS A 1 92 ? -1.559 3.877 -9.239 1.00 72.44 92 HIS A O 1
ATOM 721 N N . GLY A 1 93 ? -3.077 2.720 -8.042 1.00 63.28 93 GLY A N 1
ATOM 722 C CA . GLY A 1 93 ? -4.123 2.709 -9.068 1.00 63.28 93 GLY A CA 1
ATOM 723 C C . GLY A 1 93 ? -4.757 4.084 -9.262 1.00 63.28 93 GLY A C 1
ATOM 724 O O . GLY A 1 93 ? -5.013 4.485 -10.394 1.00 63.28 93 GLY A O 1
ATOM 725 N N . TYR A 1 94 ? -4.897 4.859 -8.181 1.00 61.50 94 TYR A N 1
ATOM 726 C CA . TYR A 1 94 ? -5.397 6.235 -8.240 1.00 61.50 94 TYR A CA 1
ATOM 727 C C . TYR A 1 94 ? -4.581 7.126 -9.190 1.00 61.50 94 TYR A C 1
ATOM 729 O O . TYR A 1 94 ? -5.138 7.999 -9.852 1.00 61.50 94 TYR A O 1
ATOM 737 N N . ARG A 1 95 ? -3.274 6.870 -9.343 1.00 69.31 95 ARG A N 1
ATOM 738 C CA . ARG A 1 95 ? -2.422 7.650 -10.256 1.00 69.31 95 ARG A CA 1
ATOM 739 C C . ARG A 1 95 ? -2.784 7.489 -11.733 1.00 69.31 95 ARG A C 1
ATOM 741 O O . ARG A 1 95 ? -2.532 8.406 -12.508 1.00 69.31 95 ARG A O 1
ATOM 748 N N . LEU A 1 96 ? -3.382 6.361 -12.122 1.00 69.44 96 LEU A N 1
ATOM 749 C CA . LEU A 1 96 ? -3.852 6.148 -13.495 1.00 69.44 96 LEU A CA 1
ATOM 750 C C . LEU A 1 96 ? -5.022 7.071 -13.842 1.00 69.44 96 LEU A C 1
ATOM 752 O O . LEU A 1 96 ? -5.149 7.459 -14.997 1.00 69.44 96 LEU A O 1
ATOM 756 N N . ASN A 1 97 ? -5.816 7.486 -12.850 1.00 68.19 97 ASN A N 1
ATOM 757 C CA . ASN A 1 97 ? -6.961 8.375 -13.062 1.00 68.19 97 ASN A CA 1
ATOM 758 C C . ASN A 1 97 ? -6.554 9.793 -13.499 1.00 68.19 97 ASN A C 1
ATOM 760 O O . ASN A 1 97 ? -7.405 10.554 -13.949 1.00 68.19 97 ASN A O 1
ATOM 764 N N . PHE A 1 98 ? -5.277 10.168 -13.360 1.00 68.31 98 PHE A N 1
ATOM 7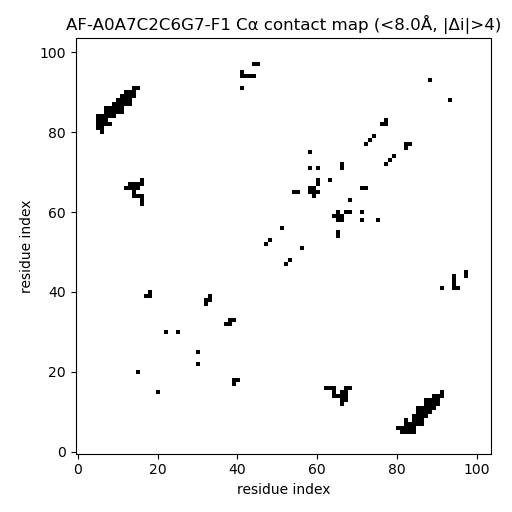65 C CA . PHE A 1 98 ? -4.760 11.453 -13.844 1.00 68.31 98 PHE A CA 1
ATOM 766 C C . PHE A 1 98 ? -4.270 11.410 -15.285 1.00 68.31 98 PHE A C 1
ATOM 768 O O . PHE A 1 98 ? -3.988 12.465 -15.857 1.00 68.31 98 PHE A O 1
ATOM 775 N N . LEU A 1 99 ? -4.091 10.218 -15.856 1.00 70.50 99 LEU A N 1
ATOM 776 C CA . LEU A 1 99 ? -3.682 10.131 -17.245 1.00 70.50 99 LEU A CA 1
ATOM 777 C C . LEU A 1 99 ? -4.863 10.584 -18.107 1.00 70.50 99 LEU A C 1
ATOM 779 O O . LEU A 1 99 ? -5.983 10.119 -17.881 1.00 70.50 99 LEU A O 1
ATOM 783 N N . PRO A 1 100 ? -4.641 11.499 -19.069 1.00 69.44 100 PRO A N 1
ATOM 784 C CA . PRO A 1 100 ? -5.688 11.864 -20.002 1.00 69.44 100 PRO A CA 1
ATOM 785 C C . PRO A 1 100 ? -6.174 10.592 -20.686 1.00 69.44 100 PRO A C 1
ATOM 787 O O . PRO A 1 100 ? -5.372 9.783 -21.164 1.00 69.44 100 PRO A O 1
ATOM 790 N N . ASN A 1 101 ? -7.489 10.405 -20.706 1.00 69.38 101 ASN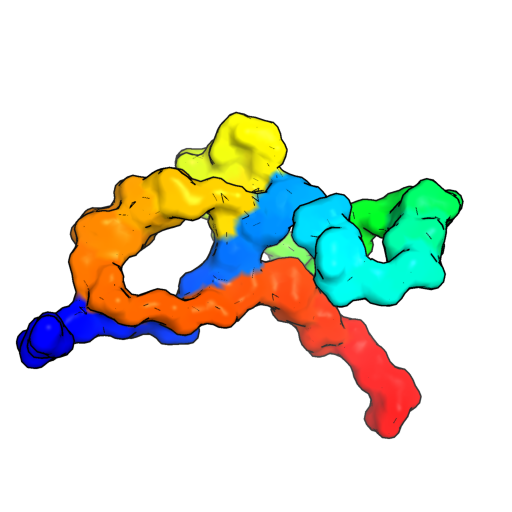 A N 1
ATOM 791 C CA . ASN A 1 101 ? -8.067 9.361 -21.522 1.00 69.38 101 ASN A CA 1
ATOM 792 C C . ASN A 1 101 ? -7.907 9.804 -22.977 1.00 69.38 101 ASN A C 1
ATOM 794 O O . ASN A 1 101 ? -8.585 10.726 -23.405 1.00 69.38 101 ASN A O 1
ATOM 798 N N . ALA A 1 102 ? -6.966 9.201 -23.704 1.00 68.94 102 ALA A N 1
ATOM 799 C CA . ALA A 1 102 ? -6.654 9.599 -25.078 1.00 68.94 102 ALA A CA 1
ATOM 800 C C . ALA A 1 102 ? -7.837 9.404 -26.046 1.00 68.94 102 ALA A C 1
ATOM 802 O O . ALA A 1 102 ? -7.820 9.962 -27.141 1.00 68.94 102 ALA A O 1
ATOM 803 N N . ASP A 1 103 ? -8.850 8.640 -25.625 1.00 74.62 103 ASP A N 1
ATOM 804 C CA . ASP A 1 103 ? -10.064 8.357 -26.384 1.00 74.62 103 ASP A CA 1
ATOM 805 C C . ASP A 1 103 ? -11.239 9.308 -26.043 1.00 74.62 103 ASP A C 1
ATOM 807 O O . ASP A 1 103 ? -12.354 9.076 -26.516 1.00 74.62 103 ASP A O 1
ATOM 811 N N . PHE A 1 104 ? -11.021 10.361 -25.234 1.00 56.00 104 PHE A N 1
ATOM 812 C CA . PHE A 1 104 ? -12.012 11.404 -24.903 1.00 56.00 104 PHE A CA 1
ATOM 813 C C . PHE A 1 104 ? -11.472 12.827 -25.088 1.00 56.00 104 PHE A C 1
ATOM 815 O O . PHE A 1 104 ? -10.325 13.103 -24.671 1.00 56.00 104 PHE A O 1
#